Protein AF-A0A929ZHY4-F1 (afdb_monomer_lite)

Foldseek 3Di:
DDLQVQLCVLCVVPCVCVPDDSVLSSVLSVVLVVVLVVVLVVLVVVLVVVVVVLVVCLVVDVVSVCLVVVLVVQLVCLVVPDPPDDPVVSCVSNCVSCVVVCCSNCVVSVCSSPVVSNVSSVVSVVVD

pLDDT: mean 85.47, std 7.56, range [61.56, 96.69]

Radius of gyration: 21.49 Å; chains: 1; bounding box: 53×25×58 Å

Structure (mmCIF, N/CA/C/O backbone):
data_AF-A0A929ZHY4-F1
#
_entry.id   AF-A0A929ZHY4-F1
#
loop_
_atom_site.group_PDB
_atom_site.id
_atom_site.type_symbol
_atom_site.label_atom_id
_atom_site.label_alt_id
_atom_site.label_comp_id
_atom_site.label_asym_id
_atom_site.label_entity_id
_atom_site.label_seq_id
_atom_site.pdbx_PDB_ins_code
_atom_site.Cartn_x
_atom_site.Cartn_y
_atom_site.Cartn_z
_atom_site.occupancy
_atom_site.B_iso_or_equiv
_atom_site.auth_seq_id
_atom_site.auth_comp_id
_atom_site.auth_asym_id
_atom_site.auth_atom_id
_atom_site.pdbx_PDB_model_num
ATOM 1 N N . MET A 1 1 ? -13.913 16.269 9.242 1.00 61.56 1 MET A N 1
ATOM 2 C CA . MET A 1 1 ? -14.817 15.099 9.362 1.00 61.56 1 MET A CA 1
ATOM 3 C C . MET A 1 1 ? -14.995 14.742 10.829 1.00 61.56 1 MET A C 1
ATOM 5 O O . MET A 1 1 ? -13.991 14.509 11.511 1.00 61.56 1 MET A O 1
ATOM 9 N N . ASN A 1 2 ? -16.243 14.703 11.298 1.00 86.56 2 ASN A N 1
ATOM 10 C CA . ASN A 1 2 ? -16.593 14.376 12.684 1.00 86.56 2 ASN A CA 1
ATOM 11 C C . ASN A 1 2 ? -16.216 12.899 13.000 1.00 86.56 2 ASN A C 1
ATOM 13 O O . ASN A 1 2 ? -16.322 12.044 12.111 1.00 86.56 2 ASN A O 1
ATOM 17 N N . PRO A 1 3 ? -15.722 12.570 14.213 1.00 75.50 3 PRO A N 1
ATOM 18 C CA . PRO A 1 3 ? -15.537 11.193 14.688 1.00 75.50 3 PRO A CA 1
ATOM 19 C C . PRO A 1 3 ? -16.680 10.222 14.351 1.00 75.50 3 PRO A C 1
ATOM 21 O O . PRO A 1 3 ? -16.419 9.079 13.973 1.00 75.50 3 PRO A O 1
ATOM 24 N N . GLU A 1 4 ? -17.934 10.667 14.432 1.00 78.19 4 GLU A N 1
ATOM 25 C CA . GLU A 1 4 ? -19.103 9.827 14.143 1.00 78.19 4 GLU A CA 1
ATOM 26 C C . GLU A 1 4 ? -19.235 9.470 12.661 1.00 78.19 4 GLU A C 1
ATOM 28 O O . GLU A 1 4 ? -19.425 8.303 12.311 1.00 78.19 4 GLU A O 1
ATOM 33 N N . GLU A 1 5 ? -19.078 10.456 11.775 1.00 82.44 5 GLU A N 1
ATOM 34 C CA . GLU A 1 5 ? -19.087 10.248 10.323 1.00 82.44 5 GLU A CA 1
ATOM 35 C C . GLU A 1 5 ? -17.965 9.302 9.899 1.00 82.44 5 GLU A C 1
ATOM 37 O O . GLU A 1 5 ? -18.164 8.406 9.075 1.00 82.44 5 GLU A O 1
ATOM 42 N N . ARG A 1 6 ? -16.785 9.456 10.513 1.00 76.88 6 ARG A N 1
ATOM 43 C CA . ARG A 1 6 ? -15.635 8.574 10.293 1.00 76.88 6 ARG A CA 1
ATOM 44 C C . ARG A 1 6 ? -15.960 7.139 10.691 1.00 76.88 6 ARG A C 1
ATOM 46 O O . ARG A 1 6 ? -15.726 6.223 9.906 1.00 76.88 6 ARG A O 1
ATOM 53 N N . ALA A 1 7 ? -16.540 6.958 11.876 1.00 78.00 7 ALA A N 1
ATOM 54 C CA . ALA A 1 7 ? -16.932 5.652 12.384 1.00 78.00 7 ALA A CA 1
ATOM 55 C C . ALA A 1 7 ? -18.071 5.018 11.574 1.00 78.00 7 ALA A C 1
ATOM 57 O O . ALA A 1 7 ? -18.153 3.791 11.527 1.00 78.00 7 ALA A O 1
ATOM 58 N N . ARG A 1 8 ? -18.957 5.808 10.951 1.00 78.88 8 ARG A N 1
ATOM 59 C CA . ARG A 1 8 ? -19.955 5.301 9.994 1.00 78.88 8 ARG A CA 1
ATOM 60 C C . ARG A 1 8 ? -19.287 4.819 8.705 1.00 78.88 8 ARG A C 1
ATOM 62 O O . ARG A 1 8 ? -19.484 3.663 8.348 1.00 78.88 8 ARG A O 1
ATOM 69 N N . LYS A 1 9 ? -18.431 5.635 8.073 1.00 80.69 9 LYS A N 1
ATOM 70 C CA . LYS A 1 9 ? -17.712 5.258 6.835 1.00 80.69 9 LYS A CA 1
ATOM 71 C C . LYS A 1 9 ? -16.871 3.992 7.000 1.00 80.69 9 LYS A C 1
ATOM 73 O O . LYS A 1 9 ? -16.880 3.121 6.145 1.00 80.69 9 LYS A O 1
ATOM 78 N N . TRP A 1 10 ? -16.171 3.861 8.122 1.00 75.25 10 TRP A N 1
ATOM 79 C CA . TRP A 1 10 ? -15.302 2.709 8.386 1.00 75.25 10 TRP A CA 1
ATOM 80 C C . TRP A 1 10 ? -16.045 1.395 8.643 1.00 75.25 10 TRP A C 1
ATOM 82 O O . TRP A 1 10 ? -15.431 0.331 8.583 1.00 75.25 10 TRP A O 1
ATOM 92 N N . ARG A 1 11 ? -17.346 1.460 8.945 1.00 74.81 11 ARG A N 1
ATOM 93 C CA . ARG A 1 11 ? -18.186 0.295 9.258 1.00 74.81 11 ARG A CA 1
ATOM 94 C C . ARG A 1 11 ? -19.260 0.023 8.216 1.00 74.81 11 ARG A C 1
ATOM 96 O O . ARG A 1 11 ? -20.022 -0.918 8.398 1.00 74.81 11 ARG A O 1
ATOM 103 N N . GLN A 1 12 ? -19.320 0.820 7.151 1.00 76.62 12 GLN A N 1
ATOM 104 C CA . GLN A 1 12 ? -20.337 0.703 6.107 1.00 76.62 12 GLN A CA 1
ATOM 105 C C . GLN A 1 12 ? -20.393 -0.715 5.510 1.00 76.62 12 GLN A C 1
ATOM 107 O O . GLN A 1 12 ? -21.476 -1.209 5.221 1.00 76.62 12 GLN A O 1
ATOM 112 N N . ASP A 1 13 ? -19.249 -1.404 5.473 1.00 76.00 13 ASP A N 1
ATOM 113 C CA . ASP A 1 13 ? -19.109 -2.759 4.924 1.00 76.00 13 ASP A CA 1
ATOM 114 C C . ASP A 1 13 ? -19.045 -3.863 6.008 1.00 76.00 13 ASP A C 1
ATOM 116 O O . ASP A 1 13 ? -18.666 -5.001 5.725 1.00 76.00 13 ASP A O 1
ATOM 120 N N . VAL A 1 14 ? -19.340 -3.538 7.277 1.00 77.50 14 VAL A N 1
ATOM 121 C CA . VAL A 1 14 ? -19.198 -4.454 8.429 1.00 77.50 14 VAL A CA 1
ATOM 122 C C . VAL A 1 14 ? -20.477 -4.446 9.287 1.00 77.50 14 VAL A C 1
ATOM 124 O O . VAL A 1 14 ? -20.505 -3.841 10.366 1.00 77.50 14 VAL A O 1
ATOM 127 N N . PRO A 1 15 ? -21.553 -5.118 8.830 1.00 74.62 15 PRO A N 1
ATOM 128 C CA . PRO A 1 15 ? -22.851 -5.130 9.517 1.00 74.62 15 PRO A CA 1
ATOM 129 C C . PRO A 1 15 ? -22.799 -5.816 10.892 1.00 74.62 15 PRO A C 1
ATOM 131 O O . PRO A 1 15 ? -23.604 -5.518 11.770 1.00 74.62 15 PRO A O 1
ATOM 134 N N . GLU A 1 16 ? -21.799 -6.670 11.120 1.00 74.62 16 GLU A N 1
ATOM 135 C CA . GLU A 1 16 ? -21.551 -7.390 12.378 1.00 74.62 16 GLU A CA 1
ATOM 136 C C . GLU A 1 16 ? -21.310 -6.442 13.581 1.00 74.62 16 GLU A C 1
ATOM 138 O O . GLU A 1 16 ? -21.423 -6.847 14.734 1.00 74.62 16 GLU A O 1
ATOM 143 N N . LEU A 1 17 ? -21.021 -5.154 13.336 1.00 70.88 17 LEU A N 1
ATOM 144 C CA . LEU A 1 17 ? -20.792 -4.129 14.369 1.00 70.88 17 LEU A CA 1
ATOM 145 C C . LEU A 1 17 ? -22.059 -3.331 14.742 1.00 70.88 17 LEU A C 1
ATOM 147 O O . LEU A 1 17 ? -21.978 -2.369 15.518 1.00 70.88 17 LEU A O 1
ATOM 151 N N . CYS A 1 18 ? -23.226 -3.680 14.188 1.00 67.50 18 CYS A N 1
ATOM 152 C CA . CYS A 1 18 ? -24.491 -2.977 14.429 1.00 67.50 18 CYS A CA 1
ATOM 153 C C . CYS A 1 18 ? -25.061 -3.160 15.849 1.00 67.50 18 CYS A C 1
ATOM 155 O O . CYS A 1 18 ? -25.921 -2.376 16.242 1.00 67.50 18 CYS A O 1
ATOM 157 N N . GLY A 1 19 ? -24.549 -4.102 16.646 1.00 71.06 19 GLY A N 1
ATOM 158 C CA . GLY A 1 19 ? -24.961 -4.290 18.046 1.00 71.06 19 GLY A CA 1
ATOM 159 C C . GLY A 1 19 ? -24.293 -3.349 19.062 1.00 71.06 19 GLY A C 1
ATOM 160 O O . GLY A 1 19 ? -24.795 -3.196 20.167 1.00 71.06 19 GLY A O 1
ATOM 161 N N . LEU A 1 20 ? -23.178 -2.691 18.711 1.00 77.31 20 LEU A N 1
ATOM 162 C CA . LEU A 1 20 ? -22.407 -1.879 19.670 1.00 77.31 20 LEU A CA 1
ATOM 163 C C . LEU A 1 20 ? -23.004 -0.486 19.914 1.00 77.31 20 LEU A C 1
ATOM 165 O O . LEU A 1 20 ? -23.665 0.066 19.030 1.00 77.31 20 LEU A O 1
ATOM 169 N N . THR A 1 21 ? -22.685 0.139 21.050 1.00 83.69 21 THR A N 1
ATOM 170 C CA . THR A 1 21 ? -23.039 1.546 21.319 1.00 83.69 21 THR A CA 1
ATOM 171 C C . THR A 1 21 ? -22.188 2.516 20.489 1.00 83.69 21 THR A C 1
ATOM 173 O O . THR A 1 21 ? -21.096 2.178 20.023 1.00 83.69 21 THR A O 1
ATOM 176 N N . LEU A 1 22 ? -22.666 3.751 20.285 1.00 79.44 22 LEU A N 1
ATOM 177 C CA . LEU A 1 22 ? -21.961 4.768 19.489 1.00 79.44 22 LEU A CA 1
ATOM 178 C C . LEU A 1 22 ? -20.542 5.053 20.010 1.00 79.44 22 LEU A C 1
ATOM 180 O O . LEU A 1 22 ? -19.606 5.123 19.214 1.00 79.44 22 LEU A O 1
ATOM 184 N N . GLN A 1 23 ? -20.360 5.138 21.331 1.00 81.81 23 GLN A N 1
ATOM 185 C CA . GLN A 1 23 ? -19.045 5.385 21.928 1.00 81.81 23 GLN A CA 1
ATOM 186 C C . GLN A 1 23 ? -18.068 4.225 21.707 1.00 81.81 23 GLN A C 1
ATOM 188 O O . GLN A 1 23 ? -16.930 4.458 21.296 1.00 81.81 23 GLN A O 1
ATOM 193 N N . GLN A 1 24 ? -18.517 2.976 21.885 1.00 82.25 24 GLN A N 1
ATOM 194 C CA . GLN A 1 24 ? -17.693 1.791 21.615 1.00 82.25 24 GLN A CA 1
ATOM 195 C C . GLN A 1 24 ? -17.249 1.759 20.148 1.00 82.25 24 GLN A C 1
ATOM 197 O O . GLN A 1 24 ? -16.083 1.521 19.840 1.00 82.25 24 GLN A O 1
ATOM 202 N N . ARG A 1 25 ? -18.155 2.093 19.225 1.00 80.88 25 ARG A N 1
ATOM 203 C CA . ARG A 1 25 ? -17.862 2.154 17.786 1.00 80.88 25 ARG A CA 1
ATOM 204 C C . ARG A 1 25 ? -16.789 3.189 17.449 1.00 80.88 25 ARG A C 1
ATOM 206 O O . ARG A 1 25 ? -15.918 2.905 16.627 1.00 80.88 25 ARG A O 1
ATOM 213 N N . ILE A 1 26 ? -16.839 4.369 18.067 1.00 84.31 26 ILE A N 1
ATOM 214 C CA . ILE A 1 26 ? -15.834 5.424 17.867 1.00 84.31 26 ILE A CA 1
ATOM 215 C C . ILE A 1 26 ? -14.475 4.972 18.411 1.00 84.31 26 ILE A C 1
ATOM 217 O O . ILE A 1 26 ? -13.468 5.110 17.713 1.00 84.31 26 ILE A O 1
ATOM 221 N N . ALA A 1 27 ? -14.440 4.389 19.612 1.00 86.31 27 ALA A N 1
ATOM 222 C CA . ALA A 1 27 ? -13.207 3.909 20.233 1.00 86.31 27 ALA A CA 1
ATOM 223 C C . ALA A 1 27 ? -12.527 2.815 19.391 1.00 86.31 27 ALA A C 1
ATOM 225 O O . ALA A 1 27 ? -11.349 2.945 19.045 1.00 86.31 27 ALA A O 1
ATOM 226 N N . ILE A 1 28 ? -13.288 1.797 18.975 1.00 85.62 28 ILE A N 1
ATOM 227 C CA . ILE A 1 28 ? -12.800 0.699 18.128 1.00 85.62 28 ILE A CA 1
ATOM 228 C C . ILE A 1 28 ? -12.311 1.233 16.779 1.00 85.62 28 ILE A C 1
ATOM 230 O O . ILE A 1 28 ? -11.208 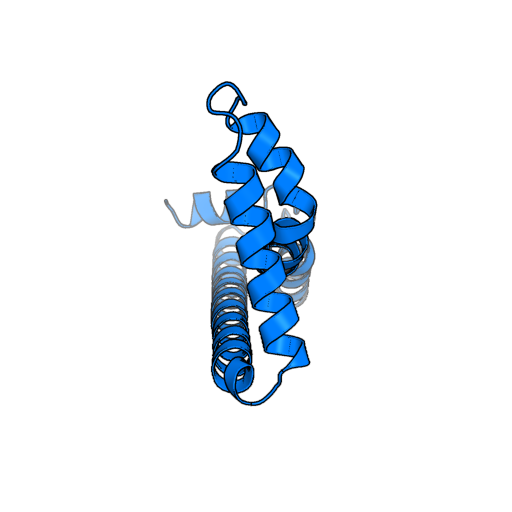0.901 16.344 1.00 85.62 28 ILE A O 1
ATOM 234 N N . CYS A 1 29 ? -13.093 2.099 16.124 1.00 85.00 29 CYS A N 1
ATOM 235 C CA . CYS A 1 29 ? -12.709 2.686 14.842 1.00 85.00 29 CYS A CA 1
ATOM 236 C C . CYS A 1 29 ? -11.407 3.487 14.954 1.00 85.00 29 CYS A C 1
ATOM 238 O O . CYS A 1 29 ? -10.549 3.381 14.080 1.00 85.00 29 CYS A O 1
ATOM 240 N N . ASN A 1 30 ? -11.235 4.270 16.020 1.00 87.75 30 ASN A N 1
ATOM 241 C CA . ASN A 1 30 ? -10.023 5.053 16.239 1.00 87.75 30 ASN A CA 1
ATOM 242 C C . ASN A 1 30 ? -8.808 4.148 16.495 1.00 87.75 30 ASN A C 1
ATOM 244 O O . ASN A 1 30 ? -7.737 4.368 15.933 1.00 87.75 30 ASN A O 1
ATOM 248 N N . GLN A 1 31 ? -8.978 3.098 17.301 1.00 88.75 31 GLN A N 1
ATOM 249 C CA . GLN A 1 31 ? -7.917 2.135 17.589 1.00 88.75 31 GLN A CA 1
ATOM 250 C C . GLN A 1 31 ? -7.471 1.379 16.331 1.00 88.75 31 GLN A C 1
ATOM 252 O O . GLN A 1 31 ? -6.273 1.296 16.057 1.00 88.75 31 GLN A O 1
ATOM 257 N N . VAL A 1 32 ? -8.417 0.852 15.550 1.00 88.94 32 VAL A N 1
ATOM 258 C CA . VAL A 1 32 ? -8.108 0.140 14.301 1.00 88.94 32 VAL A CA 1
ATOM 259 C C . VAL A 1 32 ? -7.531 1.098 13.263 1.00 88.94 32 VAL A C 1
ATOM 261 O O . VAL A 1 32 ? -6.557 0.753 12.602 1.00 88.94 32 VAL A O 1
ATOM 264 N N . SER A 1 33 ? -8.046 2.326 13.170 1.00 88.19 33 SER A N 1
ATOM 265 C CA . SER A 1 33 ? -7.501 3.341 12.266 1.00 88.19 33 SER A CA 1
ATOM 266 C C . SER A 1 33 ? -6.042 3.664 12.566 1.00 88.19 33 SER A C 1
ATOM 268 O O . SER A 1 33 ? -5.230 3.639 11.645 1.00 88.19 33 SER A O 1
ATOM 270 N N . LYS A 1 34 ? -5.675 3.868 13.837 1.00 90.38 34 LYS A N 1
ATOM 271 C CA . LYS A 1 34 ? -4.272 4.079 14.226 1.00 90.38 34 LYS A CA 1
ATOM 272 C C . LYS A 1 34 ? -3.385 2.891 13.854 1.00 90.38 34 LYS A C 1
ATOM 274 O O . LYS A 1 34 ? -2.288 3.095 13.346 1.00 90.38 34 LYS A O 1
ATOM 279 N N . ARG A 1 35 ? -3.863 1.658 14.066 1.00 90.38 35 ARG A N 1
ATOM 280 C CA . ARG A 1 35 ? -3.124 0.437 13.696 1.00 90.38 35 ARG A CA 1
ATOM 281 C C . ARG A 1 35 ? -2.902 0.330 12.190 1.00 90.38 35 ARG A C 1
ATOM 283 O O . ARG A 1 35 ? -1.788 0.043 11.776 1.00 90.38 35 ARG A O 1
ATOM 290 N N . ILE A 1 36 ? -3.927 0.587 11.379 1.00 90.81 36 ILE A N 1
ATOM 291 C CA . ILE A 1 36 ? -3.798 0.552 9.916 1.00 90.81 36 ILE A CA 1
ATOM 292 C C . ILE A 1 36 ? -2.843 1.639 9.431 1.00 90.81 36 ILE A C 1
ATOM 294 O O . ILE A 1 36 ? -1.966 1.343 8.631 1.00 90.81 36 ILE A O 1
ATOM 298 N N . VAL A 1 37 ? -2.959 2.869 9.943 1.00 92.56 37 VAL A N 1
ATOM 299 C CA . VAL A 1 37 ? -2.033 3.956 9.587 1.00 92.56 37 VAL A CA 1
ATOM 300 C C . VAL A 1 37 ? -0.594 3.569 9.921 1.00 92.56 37 VAL A C 1
ATOM 302 O O . VAL A 1 37 ? 0.281 3.723 9.077 1.00 92.56 37 VAL A O 1
ATOM 305 N N . PHE A 1 38 ? -0.353 3.006 11.107 1.00 94.00 38 PHE A N 1
ATOM 306 C CA . PHE A 1 38 ? 0.971 2.519 11.488 1.00 94.00 38 PHE A CA 1
ATOM 307 C C . PHE A 1 38 ? 1.501 1.453 10.517 1.00 94.00 38 PHE A C 1
ATOM 309 O O . PHE A 1 38 ? 2.639 1.554 10.072 1.00 94.00 38 PHE A O 1
ATOM 316 N N . LEU A 1 39 ? 0.680 0.465 10.144 1.00 93.25 39 LEU A N 1
ATOM 317 C CA . LEU A 1 39 ? 1.080 -0.584 9.199 1.00 93.25 39 LEU A CA 1
ATOM 318 C C . LEU A 1 39 ? 1.349 -0.046 7.790 1.00 93.25 39 LEU A C 1
ATOM 320 O O . LEU A 1 39 ? 2.296 -0.492 7.152 1.00 93.25 39 LEU A O 1
ATOM 324 N N . VAL A 1 40 ? 0.557 0.920 7.317 1.00 93.44 40 VAL A N 1
ATOM 325 C CA . VAL A 1 40 ? 0.770 1.568 6.015 1.00 93.44 40 VAL A CA 1
ATOM 326 C C . VAL A 1 40 ? 2.072 2.364 6.018 1.00 93.44 40 VAL A C 1
ATOM 328 O O . VAL A 1 40 ? 2.857 2.239 5.084 1.00 93.44 40 VAL A O 1
ATOM 331 N N . VAL A 1 41 ? 2.335 3.143 7.072 1.00 95.50 41 VAL A N 1
ATOM 332 C CA . VAL A 1 41 ? 3.597 3.887 7.209 1.00 95.50 41 VAL A CA 1
ATOM 333 C C . VAL A 1 41 ? 4.777 2.921 7.258 1.00 95.50 41 VAL A C 1
ATOM 335 O O . VAL A 1 41 ? 5.726 3.101 6.505 1.00 95.50 41 VAL A O 1
ATOM 338 N N . LEU A 1 42 ? 4.692 1.864 8.069 1.00 95.62 42 LEU A N 1
ATOM 339 C CA . LEU A 1 42 ? 5.728 0.835 8.157 1.00 95.62 42 LEU A CA 1
ATOM 340 C C . LEU A 1 42 ? 5.986 0.171 6.797 1.00 95.62 42 LEU A C 1
ATOM 342 O O . LEU A 1 42 ? 7.139 0.011 6.406 1.00 95.62 42 LEU A O 1
ATOM 346 N N . TRP A 1 43 ? 4.926 -0.183 6.066 1.00 95.62 43 TRP A N 1
ATOM 347 C CA . TRP A 1 43 ? 5.030 -0.756 4.725 1.00 95.62 43 TRP A CA 1
ATOM 348 C C . TRP A 1 43 ? 5.738 0.190 3.755 1.00 95.62 43 TRP A C 1
ATOM 350 O O . TRP A 1 43 ? 6.675 -0.225 3.080 1.00 95.62 43 TRP A O 1
ATOM 360 N N . LEU A 1 44 ? 5.339 1.465 3.721 1.00 95.75 44 LEU A N 1
ATOM 361 C CA . LEU A 1 44 ? 5.972 2.471 2.867 1.00 95.75 44 LEU A CA 1
ATOM 362 C C . LEU A 1 44 ? 7.446 2.661 3.229 1.00 95.75 44 LEU A C 1
ATOM 364 O O . LEU A 1 44 ? 8.290 2.682 2.339 1.00 95.75 44 LEU A O 1
ATOM 368 N N . THR A 1 45 ? 7.777 2.745 4.520 1.00 96.69 45 THR A N 1
ATOM 369 C CA . THR A 1 45 ? 9.169 2.842 4.972 1.00 96.69 45 THR A CA 1
ATOM 370 C C . THR A 1 45 ? 9.986 1.643 4.499 1.00 96.69 45 THR A C 1
ATOM 372 O O . THR A 1 45 ? 11.043 1.835 3.905 1.00 96.69 45 THR A O 1
ATOM 375 N N . LEU A 1 46 ? 9.495 0.417 4.698 1.00 96.31 46 LEU A N 1
ATOM 376 C CA . LEU A 1 46 ? 10.187 -0.793 4.244 1.00 96.31 46 LEU A CA 1
ATOM 377 C C . LEU A 1 46 ? 10.333 -0.832 2.720 1.00 96.31 46 LEU A C 1
ATOM 379 O O . LEU A 1 46 ? 11.403 -1.166 2.221 1.00 96.31 46 LEU A O 1
ATOM 383 N N . PHE A 1 47 ? 9.295 -0.438 1.984 1.00 94.94 47 PHE A N 1
ATOM 384 C CA . PHE A 1 47 ? 9.330 -0.346 0.527 1.00 94.94 47 PHE A CA 1
ATOM 385 C C . PHE A 1 47 ? 10.434 0.607 0.044 1.00 94.94 47 PHE A C 1
ATOM 387 O O . PHE A 1 47 ? 11.240 0.229 -0.806 1.00 94.94 47 PHE A O 1
ATOM 394 N N . PHE A 1 48 ? 10.538 1.807 0.625 1.00 94.50 48 PHE A N 1
ATOM 395 C CA . PHE A 1 48 ? 11.597 2.758 0.273 1.00 94.50 48 PHE A CA 1
ATOM 396 C C . PHE A 1 48 ? 12.991 2.281 0.683 1.00 94.50 48 PHE A C 1
ATOM 398 O O . PHE A 1 48 ? 13.940 2.496 -0.067 1.00 94.50 48 PHE A O 1
ATOM 405 N N . VAL A 1 49 ? 13.126 1.600 1.824 1.00 96.44 49 VAL A N 1
ATOM 406 C CA . VAL A 1 49 ? 14.398 0.979 2.231 1.00 96.44 49 VAL A CA 1
ATOM 407 C C . VAL A 1 49 ? 14.831 -0.079 1.216 1.00 96.44 49 VAL A C 1
ATOM 409 O O . VAL A 1 49 ? 15.990 -0.096 0.812 1.00 96.44 49 VAL A O 1
ATOM 412 N N . VAL A 1 50 ? 13.911 -0.927 0.751 1.00 93.31 50 VAL A N 1
ATOM 413 C CA . VAL A 1 50 ? 14.207 -1.939 -0.274 1.00 93.31 50 VAL A CA 1
ATOM 414 C C . VAL A 1 50 ? 14.615 -1.285 -1.593 1.00 93.31 50 VAL A C 1
ATOM 416 O O . VAL A 1 50 ? 15.621 -1.688 -2.172 1.00 93.31 50 VAL A O 1
ATOM 419 N N . ILE A 1 51 ? 13.899 -0.249 -2.046 1.00 91.56 51 ILE A N 1
ATOM 420 C CA . ILE A 1 51 ? 14.288 0.518 -3.242 1.00 91.56 51 ILE A CA 1
ATOM 421 C C . ILE A 1 51 ? 15.687 1.105 -3.077 1.00 91.56 51 ILE A C 1
ATOM 423 O O . ILE A 1 51 ? 16.502 0.983 -3.985 1.00 91.56 51 ILE A O 1
ATOM 427 N N . PHE A 1 52 ? 15.978 1.716 -1.929 1.00 92.75 52 PHE A N 1
ATOM 428 C CA . PHE A 1 52 ? 17.289 2.293 -1.657 1.00 92.75 52 PHE A CA 1
ATOM 429 C C . PHE A 1 52 ? 18.392 1.236 -1.766 1.00 92.75 52 PHE A C 1
ATOM 431 O O . PHE A 1 52 ? 19.358 1.445 -2.490 1.00 92.75 52 PHE A O 1
ATOM 438 N N . VAL A 1 53 ? 18.214 0.069 -1.141 1.00 92.25 53 VAL A N 1
ATOM 439 C CA . VAL A 1 53 ? 19.172 -1.047 -1.228 1.00 92.25 53 VAL A CA 1
ATOM 440 C C . VAL A 1 53 ? 19.342 -1.540 -2.669 1.00 92.25 53 VAL A C 1
ATOM 442 O O . VAL A 1 53 ? 20.468 -1.774 -3.105 1.00 92.25 53 VAL A O 1
ATOM 445 N N . ILE A 1 54 ? 18.251 -1.674 -3.428 1.00 89.75 54 ILE A N 1
ATOM 446 C CA . ILE A 1 54 ? 18.288 -2.064 -4.847 1.00 89.75 54 ILE A CA 1
ATOM 447 C C . ILE A 1 54 ? 19.101 -1.052 -5.661 1.00 89.75 54 ILE A C 1
ATOM 449 O O . ILE A 1 54 ? 20.002 -1.442 -6.396 1.00 89.75 54 ILE A O 1
ATOM 453 N N . LEU A 1 55 ? 18.830 0.244 -5.501 1.00 88.75 55 LEU A N 1
ATOM 454 C CA . LEU A 1 55 ? 19.532 1.293 -6.240 1.00 88.75 55 LEU A CA 1
ATOM 455 C C . LEU A 1 55 ? 21.007 1.388 -5.834 1.00 88.75 55 LEU A C 1
ATOM 457 O O . LEU A 1 55 ? 21.866 1.474 -6.702 1.00 88.75 55 LEU A O 1
ATOM 461 N N . SER A 1 56 ? 21.322 1.298 -4.539 1.00 89.19 56 SER A N 1
ATOM 462 C CA . SER A 1 56 ? 22.708 1.303 -4.052 1.00 89.19 56 SER A CA 1
ATOM 463 C C . SER A 1 56 ? 23.503 0.062 -4.465 1.00 89.19 56 SER A C 1
ATOM 465 O O . SER A 1 56 ? 24.727 0.116 -4.527 1.00 89.19 56 SER A O 1
ATOM 467 N N . SER A 1 57 ? 22.833 -1.061 -4.732 1.00 88.44 57 SER A N 1
ATOM 468 C CA . SER A 1 57 ? 23.483 -2.294 -5.194 1.00 88.44 57 SER A CA 1
ATOM 469 C C . SER A 1 57 ? 23.543 -2.418 -6.715 1.00 88.44 57 SER A C 1
ATOM 471 O O . SER A 1 57 ? 24.264 -3.285 -7.207 1.00 88.44 57 SER A O 1
ATOM 473 N N . ALA A 1 58 ? 22.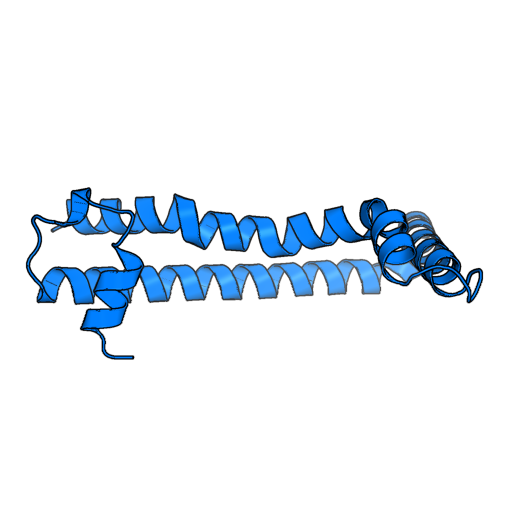859 -1.553 -7.470 1.00 85.75 58 ALA A N 1
ATOM 474 C CA . ALA A 1 58 ? 22.856 -1.601 -8.929 1.00 85.75 58 ALA A CA 1
ATOM 475 C C . ALA A 1 58 ? 24.283 -1.505 -9.497 1.00 85.75 58 ALA A C 1
ATOM 477 O O . ALA A 1 58 ? 24.671 -2.350 -10.294 1.00 85.75 58 ALA A O 1
ATOM 478 N N . ASP A 1 59 ? 25.110 -0.584 -8.997 1.00 79.44 59 ASP A N 1
ATOM 479 C CA . ASP A 1 59 ? 26.486 -0.395 -9.489 1.00 79.44 59 ASP A CA 1
ATOM 480 C C . ASP A 1 59 ? 27.410 -1.598 -9.230 1.00 79.44 59 ASP A C 1
ATOM 482 O O . ASP A 1 59 ? 28.414 -1.786 -9.915 1.00 79.44 59 ASP A O 1
ATOM 486 N N . THR A 1 60 ? 27.077 -2.437 -8.245 1.00 87.31 60 THR A N 1
ATOM 487 C CA . THR A 1 60 ? 27.869 -3.626 -7.878 1.00 87.31 60 THR A CA 1
ATOM 488 C C . THR A 1 60 ? 27.295 -4.927 -8.437 1.00 87.31 60 THR A C 1
ATOM 490 O O . THR A 1 60 ? 27.981 -5.949 -8.443 1.00 87.31 60 THR A O 1
ATOM 493 N N . ASN A 1 61 ? 26.060 -4.907 -8.944 1.00 89.69 61 ASN A N 1
ATOM 494 C CA . ASN A 1 61 ? 25.371 -6.065 -9.495 1.00 89.69 61 ASN A CA 1
ATOM 495 C C . ASN A 1 61 ? 24.958 -5.800 -10.948 1.00 89.69 61 ASN A C 1
ATOM 497 O O . ASN A 1 61 ? 23.898 -5.238 -11.223 1.00 89.69 61 ASN A O 1
ATOM 501 N N . SER A 1 62 ? 25.778 -6.278 -11.886 1.00 87.69 62 SER A N 1
ATOM 502 C CA . SER A 1 62 ? 25.573 -6.080 -13.326 1.00 87.69 62 SER A CA 1
ATOM 503 C C . SER A 1 62 ? 24.235 -6.622 -13.840 1.00 87.69 62 SER A C 1
ATOM 505 O O . SER A 1 62 ? 23.644 -6.031 -14.740 1.00 87.69 62 SER A O 1
ATOM 507 N N . ALA A 1 63 ? 23.712 -7.706 -13.259 1.00 88.75 63 ALA A N 1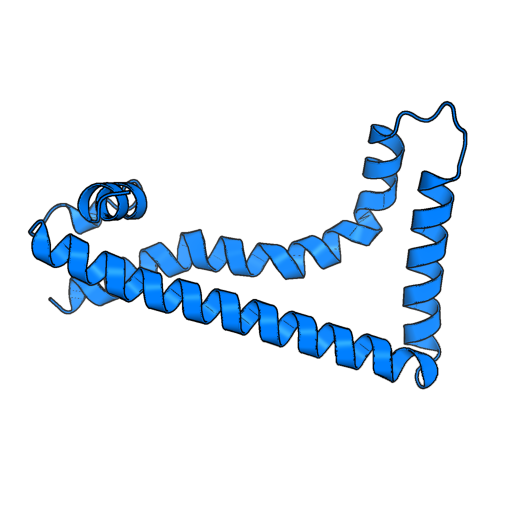
ATOM 508 C CA . ALA A 1 63 ? 22.408 -8.246 -13.642 1.00 88.75 63 ALA A CA 1
ATOM 509 C C . ALA A 1 63 ? 21.265 -7.311 -13.220 1.00 88.75 63 ALA A C 1
ATOM 511 O O . ALA A 1 63 ? 20.342 -7.067 -13.999 1.00 88.75 63 ALA A O 1
ATOM 512 N N . LEU A 1 64 ? 21.349 -6.758 -12.008 1.00 86.56 64 LEU A N 1
ATOM 513 C CA . LEU A 1 64 ? 20.373 -5.799 -11.495 1.00 86.56 64 LEU A CA 1
ATOM 514 C C . LEU A 1 64 ? 20.430 -4.479 -12.269 1.00 86.56 64 LEU A C 1
ATOM 516 O O . LEU A 1 64 ? 19.388 -3.966 -12.671 1.00 86.56 64 LEU A O 1
ATOM 520 N N . TYR A 1 65 ? 21.635 -3.971 -12.527 1.00 88.38 65 TYR A N 1
ATOM 521 C CA . TYR A 1 65 ? 21.852 -2.782 -13.347 1.00 88.38 65 TYR A CA 1
ATOM 522 C C . TYR A 1 65 ? 21.240 -2.934 -14.740 1.00 88.38 65 TYR A C 1
ATOM 524 O O . TYR A 1 65 ? 20.437 -2.101 -15.155 1.00 88.38 65 TYR A O 1
ATOM 532 N N . ASN A 1 66 ? 21.551 -4.034 -15.434 1.00 91.00 66 ASN A N 1
ATOM 533 C CA . ASN A 1 66 ? 21.032 -4.295 -16.775 1.00 91.00 66 ASN A CA 1
ATOM 534 C C . ASN A 1 66 ? 19.506 -4.398 -16.783 1.00 91.00 66 ASN A C 1
ATOM 536 O O . ASN A 1 66 ? 18.867 -3.859 -17.682 1.00 91.00 66 ASN A O 1
ATOM 540 N N . LEU A 1 67 ? 18.910 -5.050 -15.780 1.00 89.00 67 LEU A N 1
ATOM 541 C CA . LEU A 1 67 ? 17.458 -5.153 -15.664 1.00 89.00 67 LEU A CA 1
ATOM 542 C C . LEU A 1 67 ? 16.806 -3.775 -15.485 1.00 89.00 67 LEU A C 1
ATOM 544 O O . LEU A 1 67 ? 15.846 -3.456 -16.190 1.00 89.00 67 LEU A O 1
ATOM 548 N N . LEU A 1 68 ? 17.318 -2.960 -14.558 1.00 89.31 68 LEU A N 1
ATOM 549 C CA . LEU A 1 68 ? 16.793 -1.619 -14.291 1.00 89.31 68 LEU A CA 1
ATOM 550 C C . LEU A 1 68 ? 16.954 -0.713 -15.514 1.00 89.31 68 LEU A C 1
ATOM 552 O O . LEU A 1 68 ? 15.994 -0.054 -15.913 1.00 89.31 68 LEU A O 1
ATOM 556 N N . ASN A 1 69 ? 18.132 -0.731 -16.140 1.00 90.12 69 ASN A N 1
ATOM 557 C CA . ASN A 1 69 ? 18.430 0.111 -17.290 1.00 90.12 69 ASN A CA 1
ATOM 558 C C . ASN A 1 69 ? 17.609 -0.296 -18.521 1.00 90.12 69 ASN A C 1
ATOM 560 O O . ASN A 1 69 ? 16.945 0.548 -19.112 1.00 90.12 69 ASN A O 1
ATOM 564 N N . HIS A 1 70 ? 17.537 -1.592 -18.841 1.00 90.62 70 HIS A N 1
ATOM 565 C CA . HIS A 1 70 ? 16.699 -2.093 -19.935 1.00 90.62 70 HIS A CA 1
ATOM 566 C C . HIS A 1 70 ? 15.223 -1.729 -19.729 1.00 90.62 70 HIS A C 1
ATOM 568 O O . HIS A 1 70 ? 14.526 -1.345 -20.668 1.00 90.62 70 HIS A O 1
ATOM 574 N N . THR A 1 71 ? 14.727 -1.834 -18.493 1.00 88.56 71 THR A N 1
ATOM 575 C CA . THR A 1 71 ? 13.345 -1.457 -18.162 1.00 88.56 71 THR A CA 1
ATOM 576 C C . THR A 1 71 ? 13.119 0.040 -18.375 1.00 88.56 71 THR A C 1
ATOM 578 O O . THR A 1 71 ? 12.131 0.425 -19.001 1.00 88.56 71 THR A O 1
ATOM 581 N N . ALA A 1 72 ? 14.041 0.884 -17.906 1.00 89.38 72 ALA A N 1
ATOM 582 C CA . ALA A 1 72 ? 13.966 2.331 -18.077 1.00 89.38 72 ALA A CA 1
ATOM 583 C C . ALA A 1 72 ? 14.038 2.744 -19.556 1.00 89.38 72 ALA A C 1
ATOM 585 O O . ALA A 1 72 ? 13.208 3.532 -20.008 1.00 89.38 72 ALA A O 1
ATOM 586 N N . GLU A 1 73 ? 14.970 2.177 -20.321 1.00 91.50 73 GLU A N 1
ATOM 587 C CA . GLU A 1 73 ? 15.119 2.421 -21.758 1.00 91.50 73 GLU A CA 1
ATOM 588 C C . GLU A 1 73 ? 13.881 1.982 -22.537 1.00 91.50 73 GLU A C 1
ATOM 590 O O . GLU A 1 73 ? 13.397 2.730 -23.381 1.00 91.50 73 GLU A O 1
ATOM 595 N N . THR A 1 74 ? 13.315 0.816 -22.213 1.00 90.06 74 THR A N 1
ATOM 596 C CA . THR A 1 74 ? 12.101 0.312 -22.872 1.00 90.06 74 THR A CA 1
ATOM 597 C C . THR A 1 74 ? 10.916 1.240 -22.624 1.00 90.06 74 THR A C 1
ATOM 599 O O . THR A 1 74 ? 10.227 1.629 -23.566 1.00 90.06 74 THR A O 1
ATOM 602 N N . ILE A 1 75 ? 10.693 1.652 -21.371 1.00 88.44 75 ILE A N 1
ATOM 603 C CA . ILE A 1 75 ? 9.632 2.610 -21.036 1.00 88.44 75 ILE A CA 1
ATOM 604 C C . ILE A 1 75 ? 9.883 3.935 -21.762 1.00 88.44 75 ILE A C 1
ATOM 606 O O . ILE A 1 75 ? 8.974 4.472 -22.393 1.00 88.44 75 ILE A O 1
ATOM 610 N N . ASN A 1 76 ? 11.112 4.448 -21.731 1.00 88.19 76 ASN A N 1
ATOM 611 C CA . ASN A 1 76 ? 11.437 5.711 -22.379 1.00 88.19 76 ASN A CA 1
ATOM 612 C C . ASN A 1 76 ? 11.234 5.642 -23.899 1.00 88.19 76 ASN A C 1
ATOM 614 O O . ASN A 1 76 ? 10.667 6.564 -24.474 1.00 88.19 76 ASN A O 1
ATOM 618 N N . ALA A 1 77 ? 11.617 4.547 -24.554 1.00 88.00 77 ALA A N 1
ATOM 619 C CA . ALA A 1 77 ? 11.393 4.318 -25.982 1.00 88.00 77 ALA A CA 1
ATOM 620 C C . ALA A 1 77 ? 9.896 4.262 -26.334 1.00 88.00 77 ALA A C 1
ATOM 622 O O . ALA A 1 77 ? 9.478 4.818 -27.348 1.00 88.00 77 ALA A O 1
ATOM 623 N N . ILE A 1 78 ? 9.072 3.654 -25.475 1.00 86.56 78 ILE A N 1
ATOM 624 C CA . ILE A 1 78 ? 7.611 3.610 -25.648 1.00 86.56 78 ILE A CA 1
ATOM 625 C C . ILE A 1 78 ? 7.013 5.025 -25.611 1.00 86.56 78 ILE A C 1
ATOM 627 O O . ILE A 1 78 ? 6.149 5.348 -26.427 1.00 86.56 78 ILE A O 1
ATOM 631 N N . PHE A 1 79 ? 7.481 5.877 -24.692 1.00 82.75 79 PHE A N 1
ATOM 632 C CA . PHE A 1 79 ? 6.980 7.248 -24.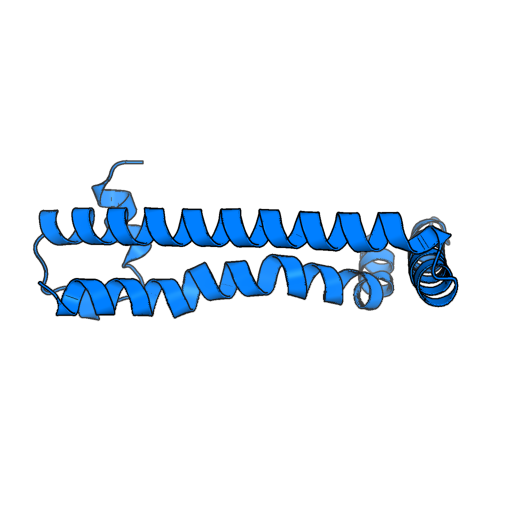533 1.00 82.75 79 PHE A CA 1
ATOM 633 C C . PHE A 1 79 ? 7.62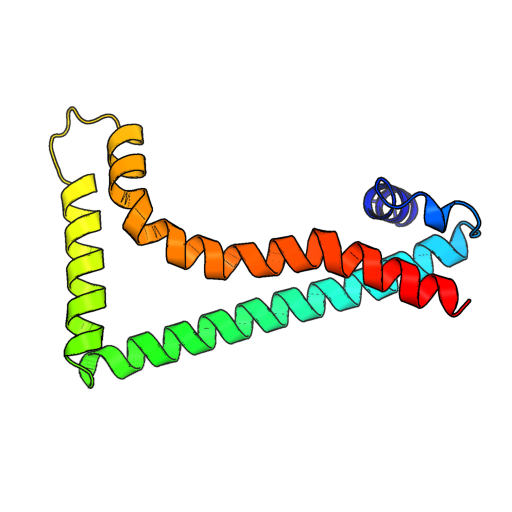3 8.277 -25.478 1.00 82.75 79 PHE A C 1
ATOM 635 O O . PHE A 1 79 ? 7.001 9.301 -25.749 1.00 82.75 79 PHE A O 1
ATOM 642 N N . SER A 1 80 ? 8.834 8.025 -25.980 1.00 82.81 80 SER A N 1
ATOM 643 C CA . SER A 1 80 ? 9.542 8.890 -26.942 1.00 82.81 80 SER A CA 1
ATOM 644 C C . SER A 1 80 ? 9.329 8.496 -28.408 1.00 82.81 80 SER A C 1
ATOM 646 O O . SER A 1 80 ? 9.819 9.185 -29.301 1.00 82.81 80 SER A O 1
ATOM 648 N N . GLY A 1 81 ? 8.600 7.405 -28.661 1.00 72.12 81 GLY A N 1
ATOM 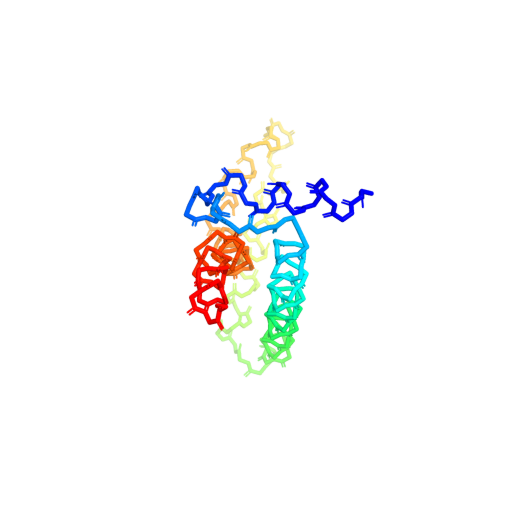649 C CA . GLY A 1 81 ? 8.203 6.972 -29.997 1.00 72.12 81 GLY A CA 1
ATOM 650 C C . GLY A 1 81 ? 7.239 7.934 -30.703 1.00 72.12 81 GLY A C 1
ATOM 651 O O . GLY A 1 81 ? 6.983 9.043 -30.246 1.00 72.12 81 GLY A O 1
ATOM 652 N N . ASP A 1 82 ? 6.715 7.480 -31.848 1.00 67.44 82 ASP A N 1
ATOM 653 C CA . ASP A 1 82 ? 5.893 8.247 -32.796 1.00 67.44 82 ASP A CA 1
ATOM 654 C C . ASP A 1 82 ? 4.984 9.305 -32.117 1.00 67.44 82 ASP A C 1
ATOM 656 O O . ASP A 1 82 ? 4.081 8.932 -31.363 1.00 67.44 82 ASP A O 1
ATOM 660 N N . PRO A 1 83 ? 5.178 10.614 -32.386 1.00 62.53 83 PRO A N 1
ATOM 661 C CA . PRO A 1 83 ? 4.417 11.695 -31.754 1.00 62.53 83 PRO A CA 1
ATOM 662 C C . PRO A 1 83 ? 2.913 11.658 -32.072 1.00 62.53 83 PRO A C 1
ATOM 664 O O . PRO A 1 83 ? 2.136 12.390 -31.457 1.00 62.53 83 PRO A O 1
ATOM 667 N N . SER A 1 84 ? 2.481 10.808 -33.010 1.00 66.25 84 SER A N 1
ATOM 668 C CA . SER A 1 84 ? 1.071 10.531 -33.291 1.00 66.25 84 SER A CA 1
ATOM 669 C C . SER A 1 84 ? 0.442 9.489 -32.353 1.00 66.25 84 SER A C 1
ATOM 671 O O . SER A 1 84 ? -0.791 9.391 -32.279 1.00 66.25 84 SER A O 1
ATOM 673 N N . LYS A 1 85 ? 1.247 8.727 -31.594 1.00 66.00 85 LYS A N 1
ATOM 674 C CA . LYS A 1 85 ? 0.739 7.788 -30.588 1.00 66.00 85 LYS A CA 1
ATOM 675 C C . LYS A 1 85 ? 0.015 8.569 -29.496 1.00 66.00 85 LYS A C 1
ATOM 677 O O . LYS A 1 85 ? 0.594 9.351 -28.745 1.00 66.00 85 LYS A O 1
ATOM 682 N N . ARG A 1 86 ? -1.287 8.306 -29.357 1.00 75.62 86 ARG A N 1
ATOM 683 C CA . ARG A 1 86 ? -2.064 8.781 -28.206 1.00 75.62 86 ARG A CA 1
ATOM 684 C C . ARG A 1 86 ? -1.382 8.275 -26.936 1.00 75.62 86 ARG A C 1
ATOM 686 O O . ARG A 1 86 ? -1.173 7.073 -26.806 1.00 75.62 86 ARG A O 1
ATOM 693 N N . TYR A 1 87 ? -1.124 9.170 -25.985 1.00 78.50 87 TYR A N 1
ATOM 694 C CA . TYR A 1 87 ? -0.528 8.880 -24.671 1.00 78.50 87 TYR A CA 1
ATOM 695 C C . TYR A 1 87 ? -1.093 7.613 -23.995 1.00 78.50 87 TYR A C 1
ATOM 697 O O . TYR A 1 87 ? -0.372 6.850 -23.361 1.00 78.50 87 TYR A O 1
ATOM 705 N N . MET A 1 88 ? -2.387 7.344 -24.197 1.00 78.00 88 MET A N 1
ATOM 706 C CA . MET A 1 88 ? -3.080 6.162 -23.681 1.00 78.00 88 MET A CA 1
ATOM 707 C C . MET A 1 88 ? -2.527 4.825 -24.212 1.00 78.00 88 MET A C 1
ATOM 709 O O . MET A 1 88 ? -2.539 3.838 -23.486 1.00 78.00 88 MET A O 1
ATOM 713 N N . VAL A 1 89 ? -2.028 4.787 -25.452 1.00 83.50 89 VAL A N 1
ATOM 714 C CA . VAL A 1 89 ? -1.419 3.595 -26.069 1.00 83.50 89 VAL A CA 1
ATOM 715 C C . VAL A 1 89 ? -0.032 3.340 -25.480 1.00 83.50 89 VAL A C 1
ATOM 717 O O . VAL A 1 89 ? 0.253 2.218 -25.080 1.00 83.50 89 VAL A O 1
ATOM 720 N N . ALA A 1 90 ? 0.787 4.384 -25.328 1.00 82.88 90 ALA A N 1
ATOM 721 C CA . ALA A 1 90 ? 2.098 4.289 -24.679 1.00 82.88 90 ALA A CA 1
ATOM 722 C C . ALA A 1 90 ? 1.984 3.845 -23.205 1.00 82.88 90 ALA A C 1
ATOM 724 O O . ALA A 1 90 ? 2.769 3.030 -22.714 1.00 82.88 90 ALA A O 1
ATOM 725 N N . LEU A 1 91 ? 0.954 4.316 -22.496 1.00 83.69 91 LEU A N 1
ATOM 726 C CA . LEU A 1 91 ? 0.664 3.871 -21.133 1.00 83.69 91 LEU A CA 1
ATOM 727 C C . LEU A 1 91 ? 0.291 2.379 -21.077 1.00 83.69 91 LEU A C 1
ATOM 729 O O . LEU A 1 91 ? 0.698 1.675 -20.157 1.00 83.69 91 LEU A O 1
ATOM 733 N N . LEU A 1 92 ? -0.465 1.887 -22.062 1.00 87.19 92 LEU A N 1
ATOM 734 C CA . LEU A 1 92 ? -0.847 0.477 -22.138 1.00 87.19 92 LEU A CA 1
ATOM 735 C C . LEU A 1 92 ? 0.356 -0.418 -22.485 1.00 87.19 92 LEU A C 1
ATOM 737 O O . LEU A 1 92 ? 0.527 -1.472 -21.878 1.00 87.19 92 LEU A O 1
ATOM 741 N N . GLU A 1 93 ? 1.206 0.018 -23.419 1.00 86.44 93 GLU A N 1
ATOM 742 C CA . GLU A 1 93 ? 2.433 -0.687 -23.825 1.00 86.44 93 GLU A CA 1
ATOM 743 C C . GLU A 1 93 ? 3.464 -0.761 -22.685 1.00 86.44 93 GLU A C 1
ATOM 745 O O . GLU A 1 93 ? 4.135 -1.778 -22.521 1.00 86.44 93 GLU A O 1
ATOM 750 N N . SER A 1 94 ? 3.566 0.284 -21.857 1.00 86.69 94 SER A N 1
ATOM 751 C CA . SER A 1 94 ? 4.468 0.312 -20.692 1.00 86.69 94 SER A CA 1
ATOM 752 C C . SER A 1 94 ? 3.913 -0.416 -19.461 1.00 86.69 94 SER A C 1
ATOM 754 O O . SER A 1 94 ? 4.655 -0.679 -18.508 1.00 86.69 94 SER A O 1
ATOM 756 N N . LEU A 1 95 ? 2.629 -0.794 -19.472 1.00 88.88 95 LEU A N 1
ATOM 757 C CA . LEU A 1 95 ? 1.951 -1.397 -18.327 1.00 88.88 95 LEU A CA 1
ATOM 758 C C . LEU A 1 95 ? 2.651 -2.660 -17.792 1.00 88.88 95 LEU A C 1
ATOM 760 O O . LEU A 1 95 ? 2.828 -2.724 -16.579 1.00 88.88 95 LEU A O 1
ATOM 764 N N . PRO A 1 96 ? 3.115 -3.631 -18.606 1.00 90.38 96 PRO A N 1
ATOM 765 C CA . PRO A 1 96 ? 3.789 -4.827 -18.088 1.00 90.38 96 PRO A CA 1
ATOM 766 C C . PRO A 1 96 ? 5.062 -4.529 -17.283 1.00 90.38 96 PRO A C 1
ATOM 768 O O . PRO A 1 96 ? 5.421 -5.307 -16.403 1.00 90.38 96 PRO A O 1
ATOM 771 N N . TYR A 1 97 ? 5.719 -3.398 -17.553 1.00 87.44 97 TYR A N 1
ATOM 772 C CA . TYR A 1 97 ? 6.953 -2.983 -16.885 1.00 87.44 97 TYR A CA 1
ATOM 773 C C . TYR A 1 97 ? 6.683 -2.226 -15.578 1.00 87.44 97 TYR A C 1
ATOM 775 O O . TYR A 1 97 ? 7.426 -2.367 -14.610 1.00 87.44 97 TYR A O 1
ATOM 783 N N . ILE A 1 98 ? 5.598 -1.447 -15.521 1.00 86.44 98 ILE A N 1
ATOM 784 C CA . ILE A 1 98 ? 5.250 -0.608 -14.361 1.00 86.44 98 ILE A CA 1
ATOM 785 C C . ILE A 1 98 ? 4.326 -1.353 -13.381 1.00 86.44 98 ILE A C 1
ATOM 787 O O . ILE A 1 98 ? 4.417 -1.183 -12.161 1.00 86.44 98 ILE A O 1
ATOM 791 N N . LEU A 1 99 ? 3.437 -2.204 -13.901 1.00 90.12 99 LEU A N 1
ATOM 792 C CA . LEU A 1 99 ? 2.402 -2.895 -13.133 1.00 90.12 99 LEU A CA 1
ATOM 793 C C . LEU A 1 99 ? 2.963 -3.734 -11.975 1.00 90.12 99 LEU A C 1
ATOM 795 O O . LEU A 1 99 ? 2.407 -3.618 -10.884 1.00 90.12 99 LEU A O 1
ATOM 799 N N . PRO A 1 100 ? 4.051 -4.519 -12.123 1.00 89.75 100 PRO A N 1
ATOM 800 C CA . PRO A 1 100 ? 4.602 -5.281 -11.003 1.00 89.75 100 PRO A CA 1
ATOM 801 C C . PRO A 1 100 ? 4.982 -4.389 -9.814 1.00 89.75 100 PRO A C 1
ATOM 803 O O . PRO A 1 100 ? 4.642 -4.700 -8.673 1.00 89.75 100 PRO A O 1
ATOM 806 N N . MET A 1 101 ? 5.608 -3.236 -10.072 1.00 87.06 101 MET A N 1
ATOM 807 C CA . MET A 1 101 ? 5.999 -2.289 -9.024 1.00 87.06 101 MET A CA 1
ATOM 808 C C . MET A 1 101 ? 4.774 -1.648 -8.358 1.00 87.06 101 MET A C 1
ATOM 810 O O . MET A 1 101 ? 4.726 -1.529 -7.132 1.00 87.06 101 MET A O 1
ATOM 814 N N . LEU A 1 102 ? 3.751 -1.298 -9.146 1.00 89.94 102 LEU A N 1
ATOM 815 C CA . LEU A 1 102 ? 2.484 -0.774 -8.627 1.00 89.94 102 LEU A CA 1
ATOM 816 C C . LEU A 1 102 ? 1.738 -1.801 -7.774 1.00 89.94 102 LEU A C 1
ATOM 818 O O . LEU A 1 102 ? 1.197 -1.440 -6.731 1.00 89.94 102 LEU A O 1
ATOM 822 N N . VAL A 1 103 ? 1.719 -3.071 -8.181 1.00 93.25 103 VAL A N 1
ATOM 823 C CA . VAL A 1 103 ? 1.083 -4.152 -7.416 1.00 93.25 103 VAL A CA 1
ATOM 824 C C . VAL A 1 103 ? 1.787 -4.339 -6.077 1.00 93.25 103 VAL A C 1
ATOM 826 O O . VAL A 1 103 ? 1.112 -4.428 -5.051 1.00 93.25 103 VAL A O 1
ATOM 829 N N . VAL A 1 104 ? 3.122 -4.335 -6.060 1.00 92.50 104 VAL A N 1
ATOM 830 C CA . VAL A 1 104 ? 3.896 -4.421 -4.813 1.00 92.50 104 VAL A CA 1
ATOM 831 C C . VAL A 1 104 ? 3.631 -3.206 -3.922 1.00 92.50 104 VAL A C 1
ATOM 833 O O . VAL A 1 104 ? 3.420 -3.371 -2.726 1.00 92.50 104 VAL A O 1
ATOM 836 N N . LEU A 1 105 ? 3.570 -1.994 -4.474 1.00 92.88 105 LEU A N 1
ATOM 837 C CA . LEU A 1 105 ? 3.328 -0.783 -3.687 1.00 92.88 105 LEU A CA 1
ATOM 838 C C . LEU A 1 105 ? 1.896 -0.714 -3.128 1.00 92.88 105 LEU A C 1
ATOM 840 O O . LEU A 1 105 ? 1.697 -0.505 -1.929 1.00 92.88 105 LEU A O 1
ATOM 844 N N . VAL A 1 106 ? 0.896 -0.870 -3.996 1.00 93.25 106 VAL A N 1
ATOM 845 C CA . VAL A 1 106 ? -0.515 -0.571 -3.704 1.00 93.25 106 VAL A CA 1
ATOM 846 C C . VAL A 1 106 ? -1.267 -1.791 -3.175 1.00 93.25 106 VAL A C 1
ATOM 848 O O . VAL A 1 106 ? -2.156 -1.642 -2.336 1.00 93.25 106 VAL A O 1
ATOM 851 N N . GLY A 1 107 ? -0.912 -3.001 -3.615 1.00 93.38 107 GLY A N 1
ATOM 852 C CA . GLY A 1 107 ? -1.601 -4.241 -3.244 1.00 93.38 107 GLY A CA 1
ATOM 853 C C . GLY A 1 107 ? -1.685 -4.465 -1.728 1.00 93.38 107 GLY A C 1
ATOM 854 O O . GLY A 1 107 ? -2.787 -4.659 -1.208 1.00 93.38 107 GLY A O 1
ATOM 855 N N . PRO A 1 108 ? -0.573 -4.364 -0.979 1.00 92.56 108 PRO A N 1
ATOM 856 C CA . PRO A 1 108 ? -0.583 -4.504 0.476 1.00 92.56 108 PRO A CA 1
ATOM 857 C C . PRO A 1 108 ? -1.411 -3.426 1.180 1.00 92.56 108 PRO A C 1
ATOM 859 O O . PRO A 1 108 ? -2.147 -3.737 2.115 1.00 92.56 108 PRO A O 1
ATOM 862 N N . ILE A 1 109 ? -1.366 -2.176 0.704 1.00 93.38 109 ILE A N 1
ATOM 863 C CA . ILE A 1 109 ? -2.177 -1.077 1.252 1.00 93.38 109 ILE A CA 1
ATOM 864 C C . ILE A 1 109 ? -3.668 -1.373 1.051 1.00 93.38 109 ILE A C 1
ATOM 866 O O . ILE A 1 109 ? -4.468 -1.233 1.980 1.00 93.38 109 ILE A O 1
ATOM 870 N N . TRP A 1 110 ? -4.050 -1.836 -0.139 1.00 93.75 110 TRP A N 1
ATOM 871 C CA . TRP A 1 110 ? -5.425 -2.229 -0.435 1.00 93.75 110 TRP A CA 1
ATOM 872 C C . TRP A 1 110 ? -5.892 -3.396 0.448 1.00 93.75 110 TRP A C 1
ATOM 874 O O . TRP A 1 110 ? -6.986 -3.337 1.020 1.00 93.75 110 TRP A O 1
ATOM 884 N N . LEU A 1 111 ? -5.051 -4.417 0.643 1.00 92.38 111 LEU A N 1
ATOM 885 C CA . LEU A 1 111 ? -5.341 -5.558 1.520 1.00 92.38 111 LEU A CA 1
ATOM 886 C C . LEU A 1 111 ? -5.515 -5.128 2.987 1.00 92.38 111 LEU A C 1
ATOM 888 O O . LEU A 1 111 ? -6.431 -5.592 3.675 1.00 92.38 111 LEU A O 1
ATOM 892 N N . MET A 1 112 ? -4.676 -4.198 3.458 1.00 91.00 112 MET A N 1
ATOM 893 C CA . MET A 1 112 ? -4.792 -3.614 4.796 1.00 91.00 112 MET A CA 1
ATOM 894 C C . MET A 1 112 ? -6.128 -2.881 4.977 1.00 91.00 112 MET A C 1
ATOM 896 O O . MET A 1 112 ? -6.802 -3.054 5.995 1.00 91.00 112 MET A O 1
ATOM 900 N N . MET A 1 113 ? -6.533 -2.092 3.979 1.00 87.50 113 MET A N 1
ATOM 901 C CA . MET A 1 113 ? -7.752 -1.278 4.019 1.00 87.50 113 MET A CA 1
ATOM 902 C C . MET A 1 113 ? -9.045 -2.086 3.878 1.00 87.50 113 MET A C 1
ATOM 904 O O . MET A 1 113 ? -10.095 -1.620 4.324 1.00 87.50 113 MET A O 1
ATOM 908 N N . THR A 1 114 ? -8.990 -3.281 3.292 1.00 86.75 114 THR A N 1
ATOM 909 C CA . THR A 1 114 ? -10.163 -4.128 3.041 1.00 86.75 114 THR A CA 1
ATOM 910 C C . THR A 1 114 ? -10.247 -5.277 4.048 1.00 86.75 114 THR A C 1
ATOM 912 O O . THR A 1 114 ? -11.001 -5.201 5.025 1.00 86.75 114 THR A O 1
ATOM 915 N N . ALA A 1 115 ? -9.447 -6.324 3.848 1.00 85.94 115 ALA A N 1
ATOM 916 C CA . ALA A 1 115 ? -9.499 -7.564 4.611 1.00 85.94 115 ALA A CA 1
ATOM 917 C C . ALA A 1 115 ? -9.043 -7.365 6.061 1.00 85.94 115 ALA A C 1
ATOM 919 O O . ALA A 1 115 ? -9.776 -7.695 6.998 1.00 85.94 115 ALA A O 1
ATOM 920 N N . PHE A 1 116 ? -7.863 -6.774 6.273 1.00 87.50 116 PHE A N 1
ATOM 921 C CA . PHE A 1 116 ? -7.338 -6.604 7.631 1.00 87.50 116 PHE A CA 1
ATOM 922 C C . PHE A 1 116 ? -8.147 -5.600 8.439 1.00 87.50 116 PHE A C 1
ATOM 924 O O . PHE A 1 116 ? -8.393 -5.848 9.617 1.00 87.50 116 PHE A O 1
ATOM 931 N N . ARG A 1 117 ? -8.643 -4.526 7.815 1.00 89.38 117 ARG A N 1
ATOM 932 C CA . ARG A 1 117 ? -9.593 -3.605 8.452 1.00 89.38 117 ARG A CA 1
ATOM 933 C C . ARG A 1 117 ? -10.785 -4.354 9.034 1.00 89.38 117 ARG A C 1
ATOM 935 O O . ARG A 1 117 ? -11.070 -4.194 10.221 1.00 89.38 117 ARG A O 1
ATOM 942 N N . LYS A 1 118 ? -11.456 -5.189 8.231 1.00 87.31 118 LYS A N 1
ATOM 943 C CA . LYS A 1 118 ? -12.620 -5.962 8.688 1.00 87.31 118 LYS A CA 1
ATOM 944 C C . LYS A 1 118 ? -12.246 -6.901 9.840 1.00 87.31 118 LYS A C 1
ATOM 946 O O . LYS A 1 118 ? -12.899 -6.881 10.882 1.00 87.31 118 LYS A O 1
ATOM 951 N N . LEU A 1 119 ? -11.163 -7.665 9.692 1.00 86.69 119 LEU A N 1
ATOM 952 C CA . LEU A 1 119 ? -10.707 -8.611 10.717 1.00 86.69 119 LEU A CA 1
ATOM 953 C C . LEU A 1 119 ? -10.324 -7.922 12.031 1.00 86.69 119 LEU A C 1
ATOM 955 O O . LEU A 1 119 ? -10.702 -8.391 13.105 1.00 86.69 119 LEU A O 1
ATOM 959 N N . MET A 1 120 ? -9.613 -6.795 11.965 1.00 87.44 120 MET A N 1
ATOM 960 C CA . MET A 1 120 ? -9.228 -6.023 13.145 1.00 87.44 120 MET A CA 1
ATOM 961 C C . MET A 1 120 ? -10.454 -5.478 13.870 1.00 87.44 120 MET A C 1
ATOM 963 O O . MET A 1 120 ? -10.550 -5.657 15.084 1.00 87.44 120 MET A O 1
ATOM 967 N N . LEU A 1 121 ? -11.411 -4.889 13.145 1.00 85.56 121 LEU A N 1
ATOM 968 C CA . LEU A 1 121 ? -12.657 -4.400 13.738 1.00 85.56 121 LEU A CA 1
ATOM 969 C C . LEU A 1 121 ? -13.407 -5.519 14.475 1.00 85.56 121 LEU A C 1
ATOM 971 O O . LEU A 1 121 ? -13.794 -5.331 15.627 1.00 85.56 121 LEU A O 1
ATOM 975 N N . LEU A 1 122 ? -13.536 -6.699 13.861 1.00 85.25 122 LEU A N 1
ATOM 976 C CA . LEU A 1 122 ? -14.179 -7.862 14.481 1.00 85.25 122 LEU A CA 1
ATOM 977 C C . LEU A 1 122 ? -13.403 -8.411 15.680 1.00 85.25 122 LEU A C 1
ATOM 979 O O . LEU A 1 122 ? -13.996 -8.826 16.672 1.00 85.25 122 LEU A O 1
ATOM 983 N N . SER A 1 123 ? -12.072 -8.442 15.607 1.00 86.19 123 SER A N 1
ATOM 984 C CA . SER A 1 123 ? -11.234 -8.919 16.712 1.00 86.19 123 SER A CA 1
ATOM 985 C C . SER A 1 123 ? -11.314 -8.021 17.944 1.00 86.19 123 SER A C 1
ATOM 987 O O . SER A 1 123 ? -11.297 -8.532 19.058 1.00 86.19 123 SER A O 1
ATOM 989 N N . VAL A 1 124 ? -11.409 -6.701 17.756 1.00 83.88 124 VAL A N 1
ATOM 990 C CA . VAL A 1 124 ? -11.542 -5.752 18.865 1.00 83.88 124 VAL A CA 1
ATOM 991 C C . VAL A 1 124 ? -12.970 -5.787 19.407 1.00 83.88 124 VAL A C 1
ATOM 993 O O . VAL A 1 124 ? -13.143 -5.804 20.618 1.00 83.88 124 VAL A O 1
ATOM 996 N N . ALA A 1 125 ? -13.982 -5.884 18.539 1.00 83.12 125 ALA A N 1
ATOM 997 C CA . ALA A 1 125 ? -15.376 -5.997 18.962 1.00 83.12 125 ALA A CA 1
ATOM 998 C C . ALA A 1 125 ? -15.662 -7.270 19.773 1.00 83.12 125 ALA A C 1
ATOM 1000 O O . ALA A 1 125 ? -16.414 -7.203 20.732 1.00 83.12 125 ALA A O 1
ATOM 1001 N N . ARG A 1 126 ? -15.027 -8.405 19.445 1.00 81.81 126 ARG A N 1
ATOM 1002 C CA . ARG A 1 126 ? -15.130 -9.654 20.230 1.00 81.81 126 ARG A CA 1
ATOM 1003 C C . ARG A 1 126 ? -14.478 -9.592 21.616 1.00 81.81 126 ARG A C 1
ATOM 1005 O O . ARG A 1 126 ? -14.655 -10.519 22.394 1.00 81.81 126 ARG A O 1
ATOM 1012 N N . LYS A 1 127 ? -13.662 -8.570 21.887 1.00 78.38 127 LYS A N 1
ATOM 1013 C CA . LYS A 1 127 ? -12.985 -8.371 23.178 1.00 78.38 127 LYS A CA 1
ATOM 1014 C C . LYS A 1 127 ? -13.721 -7.383 24.091 1.00 78.38 127 LYS A C 1
ATOM 1016 O O . LYS A 1 127 ? -13.226 -7.134 25.187 1.00 78.38 127 LYS A O 1
ATOM 1021 N N . LEU A 1 128 ? -14.820 -6.793 23.614 1.00 71.81 128 LEU A N 1
ATOM 1022 C CA . LEU A 1 128 ? -15.752 -5.994 24.412 1.00 71.81 128 LEU A CA 1
ATOM 1023 C C . LEU A 1 128 ? -16.828 -6.890 25.019 1.00 71.81 128 LEU A C 1
ATOM 1025 O O . LEU A 1 128 ? -17.267 -6.538 26.133 1.00 71.81 128 LEU A O 1
#

Secondary structure (DSSP, 8-state):
--HHHHHHHTTTT-GGGTTS-HHHHHHHHHHHHHHHHHHHHHHHHHHHHHHHHHHHHHTT-HHHHHHHHHHHHHHHHHHHS-TTS-HHHHHHHHHHHHHHHHHHHHHHHHHIIIIIHHHHHHHHHTT-

Sequence (128 aa):
MNPEERARKWRQDVPELCGLTLQQRIAICNQVSKRIVFLVVLWLTLFFVVIFVILSSADTNSALYNLLNHTAETINAIFSGDPSKRYMVALLESLPYILPMLVVLVGPIWLMMTAFRKLMLLSVARKL